Protein AF-A0A6J7GI02-F1 (afdb_monomer_lite)

Foldseek 3Di:
DDDDDDDDDDDPDDPPPDQPPQDWFAKAAECDDQRHPDIDGHHGSDDDDQKDWDQGPPDGTWIWGFDADPPPRHGDADPVRHGYIYTDPPDPPDDDDDDDPPDDD

pLDDT: mean 72.15, std 20.33, range [39.62, 94.56]

Secondary structure (DSSP, 8-state):
----------PPP----PPP-S--PPEEEE-SSTTTT-EEEPPTTPPPPSEEEEEETTTEEEEEEE-B-TTT-PBPB-TTSPEEEEE----TT------------

Radius of gyration: 21.84 Å; chains: 1; bounding box: 57×47×70 Å

Sequence (105 aa):
MRRVRTRRRSGPARSTVALPSAGAGAAARAWCGPGHGQEWTSPPGEVPADVVELATAADGNWSYRLVLHPVTQRPARDHHGRLVYLPVVRLPGSAVHRVPTTGVQ

Organism: NCBI:txid449393

Structure (mmCIF, N/CA/C/O backbone):
data_AF-A0A6J7GI02-F1
#
_entry.id   AF-A0A6J7GI02-F1
#
loop_
_atom_site.group_PDB
_atom_site.id
_atom_site.type_symbol
_atom_site.label_atom_id
_atom_site.label_alt_id
_atom_site.label_comp_id
_atom_site.label_asym_id
_atom_site.label_entity_id
_atom_site.label_seq_id
_atom_site.pdbx_PDB_ins_code
_atom_site.Cartn_x
_atom_site.Cartn_y
_atom_site.Cartn_z
_atom_site.occupancy
_atom_site.B_iso_or_equiv
_atom_site.auth_seq_id
_atom_site.auth_comp_id
_atom_site.auth_asym_id
_atom_site.auth_atom_id
_atom_site.pdbx_PDB_model_num
ATOM 1 N N . MET A 1 1 ? -28.470 35.830 52.524 1.00 42.72 1 MET A N 1
ATOM 2 C CA . MET A 1 1 ? -27.600 36.566 51.578 1.00 42.72 1 MET A CA 1
ATOM 3 C C . MET A 1 1 ? -26.345 35.735 51.309 1.00 42.72 1 MET A C 1
ATOM 5 O O . MET A 1 1 ? -25.503 35.630 52.190 1.00 42.72 1 MET A O 1
ATOM 9 N N . ARG A 1 2 ? -26.248 35.048 50.160 1.00 44.19 2 ARG A N 1
ATOM 10 C CA . ARG A 1 2 ? -25.123 34.149 49.822 1.00 44.19 2 ARG A CA 1
ATOM 11 C C . ARG A 1 2 ? -24.359 34.712 48.619 1.00 44.19 2 ARG A C 1
ATOM 13 O O . ARG A 1 2 ? -24.958 34.979 47.585 1.00 44.19 2 ARG A O 1
ATOM 20 N N . ARG A 1 3 ? -23.049 34.926 48.783 1.00 46.25 3 ARG A N 1
ATOM 21 C CA . ARG A 1 3 ? -22.135 35.464 47.762 1.00 46.25 3 ARG A CA 1
ATOM 22 C C . ARG A 1 3 ? -21.791 34.369 46.746 1.00 46.25 3 ARG A C 1
ATOM 24 O O . ARG A 1 3 ? -21.190 33.365 47.115 1.00 46.25 3 ARG A O 1
ATOM 31 N N . VAL A 1 4 ? -22.146 34.578 45.480 1.00 45.41 4 VAL A N 1
ATOM 32 C CA . VAL A 1 4 ? -21.759 33.715 44.353 1.00 45.41 4 VAL A CA 1
ATOM 33 C C . VAL A 1 4 ? -20.359 34.122 43.895 1.00 45.41 4 VAL A C 1
ATOM 35 O O . VAL A 1 4 ? -20.156 35.231 43.409 1.00 45.41 4 VAL A O 1
ATOM 38 N N . ARG A 1 5 ? -19.374 33.238 44.091 1.00 50.41 5 ARG A N 1
ATOM 39 C CA . ARG A 1 5 ? -18.022 33.380 43.532 1.00 50.41 5 ARG A CA 1
ATOM 40 C C . ARG A 1 5 ? -17.963 32.669 42.182 1.00 50.41 5 ARG A C 1
ATOM 42 O O . ARG A 1 5 ? -18.189 31.468 42.091 1.00 50.41 5 ARG A O 1
ATOM 49 N N . THR A 1 6 ? -17.627 33.431 41.153 1.00 48.12 6 THR A N 1
ATOM 50 C CA . THR A 1 6 ? -17.259 32.985 39.810 1.00 48.12 6 THR A CA 1
ATOM 51 C C . THR A 1 6 ? -16.018 32.085 39.848 1.00 48.12 6 THR A C 1
ATOM 53 O O . THR A 1 6 ? -14.995 32.443 40.432 1.00 48.12 6 THR A O 1
ATOM 56 N N . ARG A 1 7 ? -16.068 30.928 39.174 1.00 48.84 7 ARG A N 1
ATOM 57 C CA . ARG A 1 7 ? -14.869 30.178 38.772 1.00 48.84 7 ARG A CA 1
ATOM 58 C C . ARG A 1 7 ? -14.869 29.962 37.262 1.00 48.84 7 ARG A C 1
ATOM 60 O O . ARG A 1 7 ? -15.820 29.460 36.677 1.00 48.84 7 ARG A O 1
ATOM 67 N N . ARG A 1 8 ? -13.768 30.417 36.666 1.00 46.09 8 ARG A N 1
ATOM 68 C CA . ARG A 1 8 ? -13.363 30.290 35.266 1.00 46.09 8 ARG A CA 1
ATOM 69 C C . ARG A 1 8 ? -13.061 28.836 34.885 1.00 46.09 8 ARG A C 1
ATOM 71 O O . ARG A 1 8 ? -12.501 28.113 35.698 1.00 46.09 8 ARG A O 1
ATOM 78 N N . ARG A 1 9 ? -13.259 28.570 33.585 1.00 43.91 9 ARG A N 1
ATOM 79 C CA . ARG A 1 9 ? -12.545 27.636 32.686 1.00 43.91 9 ARG A CA 1
ATOM 80 C C . ARG A 1 9 ? -12.473 26.164 33.098 1.00 43.91 9 ARG A C 1
ATOM 82 O O . ARG A 1 9 ? -11.814 25.820 34.067 1.00 43.91 9 ARG A O 1
ATOM 89 N N . SER A 1 10 ? -12.935 25.302 32.198 1.00 44.66 10 SER A N 1
ATOM 90 C CA . SER A 1 10 ? -12.088 24.321 31.497 1.00 44.66 10 SER A CA 1
ATOM 91 C C . SER A 1 10 ? -12.909 23.715 30.360 1.00 44.66 10 SER A C 1
ATOM 93 O O . SER A 1 10 ? -14.003 23.213 30.594 1.00 44.66 10 SER A O 1
ATOM 95 N N . GLY A 1 11 ? -12.429 23.856 29.121 1.00 41.16 11 GLY A N 1
ATOM 96 C CA . GLY A 1 11 ? -13.065 23.243 27.953 1.00 41.16 11 GLY A CA 1
ATOM 97 C C . GLY A 1 11 ? -13.036 21.714 28.050 1.00 41.16 11 GLY A C 1
ATOM 98 O O . GLY A 1 11 ? -12.189 21.175 28.769 1.00 41.16 11 GLY A O 1
ATOM 99 N N . PRO A 1 12 ? -13.946 21.005 27.361 1.00 45.62 12 PRO A N 1
ATOM 100 C CA . PRO A 1 12 ? -13.934 19.553 27.359 1.00 45.62 12 PRO A CA 1
ATOM 101 C C . PRO A 1 12 ? -12.605 19.053 26.790 1.00 45.62 12 PRO A C 1
ATOM 103 O O . PRO A 1 12 ? -12.107 19.544 25.774 1.00 45.62 12 PRO A O 1
ATOM 106 N N . ALA A 1 13 ? -12.022 18.117 27.534 1.00 41.59 13 ALA A N 1
ATOM 107 C CA . ALA A 1 13 ? -10.707 17.553 27.333 1.00 41.59 13 ALA A CA 1
ATOM 108 C C . ALA A 1 13 ? -10.495 17.135 25.876 1.00 41.59 13 ALA A C 1
ATOM 110 O O . ALA A 1 13 ? -11.274 16.375 25.298 1.00 41.59 13 ALA A O 1
ATOM 111 N N . ARG A 1 14 ? -9.390 17.622 25.309 1.00 40.91 14 ARG A N 1
ATOM 112 C CA . ARG A 1 14 ? -8.756 17.054 24.124 1.00 40.91 14 ARG A CA 1
ATOM 113 C C . ARG A 1 14 ? -8.661 15.550 24.388 1.00 40.91 14 ARG A C 1
ATOM 115 O O . ARG A 1 14 ? -7.934 15.143 25.290 1.00 40.91 14 ARG A O 1
ATOM 122 N N . SER A 1 15 ? -9.458 14.750 23.680 1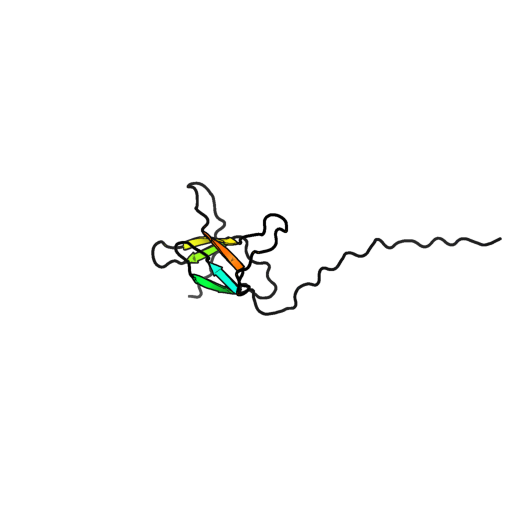.00 39.62 15 SER A N 1
ATOM 123 C CA . SER A 1 15 ? -9.297 13.299 23.681 1.00 39.62 15 SER A CA 1
ATOM 124 C C . SER A 1 15 ? -7.900 13.034 23.147 1.00 39.62 15 SER A C 1
ATOM 126 O O . SER A 1 15 ? -7.654 13.118 21.945 1.00 39.62 15 SER A O 1
ATOM 128 N N . THR A 1 16 ? -6.964 12.824 24.066 1.00 42.03 16 THR A N 1
ATOM 129 C CA . THR A 1 16 ? -5.644 12.299 23.770 1.00 42.03 16 THR A CA 1
ATOM 130 C C . THR A 1 16 ? -5.883 10.912 23.204 1.00 42.03 16 THR A C 1
ATOM 132 O O . THR A 1 16 ? -6.060 9.948 23.944 1.00 42.03 16 THR A O 1
ATOM 135 N N . VAL A 1 17 ? -5.974 10.825 21.877 1.00 43.56 17 VAL A N 1
ATOM 136 C CA . VAL A 1 17 ? -5.793 9.564 21.168 1.00 43.56 17 VAL A CA 1
ATOM 137 C C . VAL A 1 17 ? -4.438 9.056 21.635 1.00 43.56 17 VAL A C 1
ATOM 139 O O . VAL A 1 17 ? -3.423 9.718 21.418 1.00 43.56 17 VAL A O 1
ATOM 142 N N . ALA A 1 18 ? -4.455 7.953 22.380 1.00 40.41 18 ALA A N 1
ATOM 143 C CA . ALA A 1 18 ? -3.257 7.287 22.846 1.00 40.41 18 ALA A CA 1
ATOM 144 C C . ALA A 1 18 ? -2.319 7.100 21.648 1.00 40.41 18 ALA A C 1
ATOM 146 O O . ALA A 1 18 ? -2.678 6.450 20.665 1.00 40.41 18 ALA A O 1
ATOM 147 N N . LEU A 1 19 ? -1.146 7.730 21.714 1.00 41.00 19 LEU A N 1
ATOM 148 C CA . LEU A 1 19 ? -0.051 7.450 20.796 1.00 41.00 19 LEU A CA 1
ATOM 149 C C . LEU A 1 19 ? 0.259 5.953 20.948 1.00 41.00 19 LEU A C 1
ATOM 151 O O . LEU A 1 19 ? 0.466 5.519 22.086 1.00 41.00 19 LEU A O 1
ATOM 155 N N . PRO A 1 20 ? 0.242 5.140 19.875 1.00 47.16 20 PRO A N 1
ATOM 156 C CA . PRO A 1 20 ? 0.685 3.763 19.999 1.00 47.16 20 PRO A CA 1
ATOM 157 C C . PRO A 1 20 ? 2.139 3.783 20.479 1.00 47.16 20 PRO A C 1
ATOM 159 O O . PRO A 1 20 ? 2.959 4.530 19.944 1.00 47.16 20 PRO A O 1
ATOM 162 N N . SER A 1 21 ? 2.401 3.017 21.542 1.00 44.91 21 SER A N 1
ATOM 163 C CA . SER A 1 21 ? 3.701 2.827 22.182 1.00 44.91 21 SER A CA 1
ATOM 164 C C . SER A 1 21 ? 4.848 2.813 21.181 1.00 44.91 21 SER A C 1
ATOM 166 O O . SER A 1 21 ? 4.719 2.218 20.112 1.00 44.91 21 SER A O 1
ATOM 168 N N . ALA A 1 22 ? 5.988 3.388 21.578 1.00 50.91 22 ALA A N 1
ATOM 169 C CA . ALA A 1 22 ? 7.285 3.122 20.966 1.00 50.91 22 ALA A CA 1
ATOM 170 C C . ALA A 1 22 ? 7.460 1.598 20.842 1.00 50.91 22 ALA A C 1
ATOM 172 O O . ALA A 1 22 ? 7.701 0.899 21.822 1.00 50.91 22 ALA A O 1
ATOM 173 N N . GLY A 1 23 ? 7.184 1.071 19.659 1.00 49.84 23 GLY A N 1
ATOM 174 C CA . GLY A 1 23 ? 6.818 -0.321 19.458 1.00 49.84 23 GLY A CA 1
ATOM 175 C C . GLY A 1 23 ? 7.048 -0.666 18.002 1.00 49.84 23 GLY A C 1
ATOM 176 O O . GLY A 1 23 ? 6.993 0.220 17.150 1.00 49.84 23 GLY A O 1
ATOM 177 N N . ALA A 1 24 ? 7.406 -1.927 17.766 1.00 61.12 24 ALA A N 1
ATOM 178 C CA . ALA A 1 24 ? 7.879 -2.459 16.495 1.00 61.12 24 ALA A CA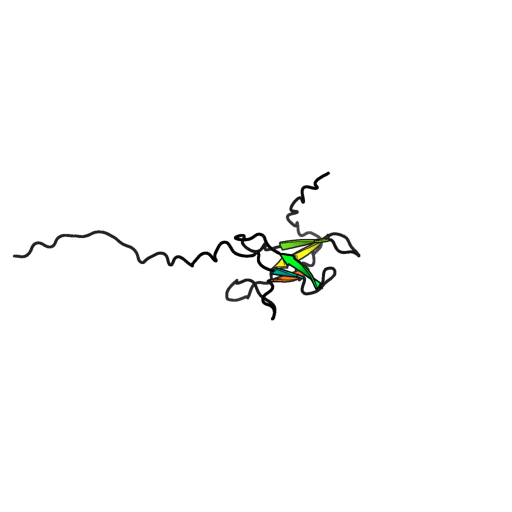 1
ATOM 179 C C . ALA A 1 24 ? 7.218 -1.794 15.275 1.00 61.12 24 ALA A C 1
ATOM 181 O O . ALA A 1 24 ? 5.999 -1.622 15.230 1.00 61.12 24 ALA A O 1
ATOM 182 N N . GLY A 1 25 ? 8.052 -1.416 14.307 1.00 74.25 25 GLY A N 1
ATOM 183 C CA . GLY A 1 25 ? 7.626 -0.806 13.056 1.00 74.25 25 GLY A CA 1
ATOM 184 C C . GLY A 1 25 ? 6.467 -1.541 12.382 1.00 74.25 25 GLY A C 1
ATOM 185 O O . GLY A 1 25 ? 6.313 -2.755 12.536 1.00 74.25 25 GLY A O 1
ATOM 186 N N . ALA A 1 26 ? 5.633 -0.821 11.633 1.00 82.69 26 ALA A N 1
ATOM 187 C CA . ALA A 1 26 ? 4.496 -1.440 10.969 1.00 82.69 26 ALA A CA 1
ATOM 188 C C . ALA A 1 26 ? 4.980 -2.244 9.757 1.00 82.69 26 ALA A C 1
ATOM 190 O O . ALA A 1 26 ? 5.582 -1.691 8.836 1.00 82.69 26 ALA A O 1
ATOM 191 N N . ALA A 1 27 ? 4.697 -3.546 9.748 1.00 91.56 27 ALA A N 1
ATOM 192 C CA . ALA A 1 27 ? 4.931 -4.378 8.578 1.00 91.56 27 ALA A CA 1
ATOM 193 C C . ALA A 1 27 ? 4.026 -3.924 7.424 1.00 91.56 27 ALA A C 1
ATOM 195 O O . ALA A 1 27 ? 2.842 -3.637 7.620 1.00 91.56 27 ALA A O 1
ATOM 196 N N . ALA A 1 28 ? 4.582 -3.879 6.223 1.00 92.56 28 ALA A N 1
ATOM 197 C CA . ALA A 1 28 ? 3.937 -3.435 5.001 1.00 92.56 28 ALA A CA 1
ATOM 198 C C . ALA A 1 28 ? 4.257 -4.394 3.854 1.00 92.56 28 ALA A C 1
ATOM 200 O O . ALA A 1 28 ? 5.281 -5.079 3.873 1.00 92.56 28 ALA A O 1
ATOM 201 N N . ARG A 1 29 ? 3.364 -4.456 2.864 1.00 93.50 29 ARG A N 1
ATOM 202 C CA . ARG A 1 29 ? 3.516 -5.319 1.694 1.00 93.50 29 ARG A CA 1
ATOM 203 C C . ARG A 1 29 ? 2.925 -4.686 0.438 1.00 93.50 29 ARG A C 1
ATOM 205 O O . ARG A 1 29 ? 1.825 -4.127 0.461 1.00 93.50 29 ARG A O 1
ATOM 212 N N . ALA A 1 30 ? 3.615 -4.873 -0.683 1.00 93.31 30 ALA A N 1
ATOM 213 C CA . ALA A 1 30 ? 3.067 -4.626 -2.010 1.00 93.31 30 ALA A CA 1
ATOM 214 C C . ALA A 1 30 ? 2.070 -5.731 -2.385 1.00 93.31 30 ALA A C 1
ATOM 216 O O . ALA A 1 30 ? 2.413 -6.913 -2.511 1.00 93.31 30 ALA A O 1
ATOM 217 N N . TRP A 1 31 ? 0.808 -5.341 -2.541 1.00 90.81 31 TRP A N 1
ATOM 218 C CA . TRP A 1 31 ? -0.300 -6.279 -2.695 1.00 90.81 31 TRP A CA 1
ATOM 219 C C . TRP A 1 31 ? -0.451 -6.835 -4.108 1.00 90.81 31 TRP A C 1
ATOM 221 O O . TRP A 1 31 ? -0.909 -7.960 -4.271 1.00 90.81 31 TRP A O 1
ATOM 231 N N . CYS A 1 32 ? -0.044 -6.102 -5.140 1.00 89.75 32 CYS A N 1
ATOM 232 C CA . CYS A 1 32 ? -0.064 -6.540 -6.540 1.00 89.75 32 CYS A CA 1
ATOM 233 C C . CYS A 1 32 ? 0.983 -5.768 -7.358 1.00 89.75 32 CYS A C 1
ATOM 235 O O . CYS A 1 32 ? 1.676 -4.925 -6.803 1.00 89.75 32 CYS A O 1
ATOM 237 N N . GLY A 1 33 ? 1.105 -6.044 -8.660 1.00 88.69 33 GLY A N 1
ATOM 238 C CA . GLY A 1 33 ? 2.036 -5.344 -9.554 1.00 88.69 33 GLY A CA 1
ATOM 239 C C . GLY A 1 33 ? 3.476 -5.887 -9.536 1.00 88.69 33 GLY A C 1
ATOM 240 O O . GLY A 1 33 ? 3.721 -6.957 -8.983 1.00 88.69 33 GLY A O 1
ATOM 241 N N . PRO A 1 34 ? 4.437 -5.170 -10.147 1.00 87.06 34 PRO A N 1
ATOM 242 C CA . PRO A 1 34 ? 5.809 -5.663 -10.366 1.00 87.06 34 PRO A CA 1
ATOM 243 C C . PRO A 1 34 ? 6.638 -5.943 -9.102 1.00 87.06 34 PRO A C 1
ATOM 245 O O . PRO A 1 34 ? 7.601 -6.698 -9.146 1.00 87.06 34 PRO A O 1
ATOM 248 N N . GLY A 1 35 ? 6.265 -5.348 -7.972 1.00 86.75 35 GLY A N 1
ATOM 249 C CA . GLY A 1 35 ? 6.850 -5.578 -6.649 1.00 86.75 35 GLY A CA 1
ATOM 250 C C . GLY A 1 35 ? 5.976 -6.471 -5.769 1.00 86.75 35 GLY A C 1
ATOM 251 O O . GLY A 1 35 ? 6.159 -6.486 -4.556 1.00 86.75 35 GLY A O 1
ATOM 252 N N . HIS A 1 36 ? 4.980 -7.165 -6.335 1.00 89.62 36 HIS A N 1
ATOM 253 C CA . HIS A 1 36 ? 4.060 -8.009 -5.576 1.00 89.62 36 HIS A CA 1
ATOM 254 C C . HIS A 1 36 ? 4.810 -8.970 -4.650 1.00 89.62 36 HIS A C 1
ATOM 256 O O . HIS A 1 36 ? 5.734 -9.663 -5.065 1.00 89.62 36 HIS A O 1
ATOM 262 N N . GLY A 1 37 ? 4.366 -9.049 -3.395 1.00 87.50 37 GLY A N 1
ATOM 263 C CA . GLY A 1 37 ? 4.986 -9.941 -2.418 1.00 87.50 37 GLY A CA 1
ATOM 264 C C . GLY A 1 37 ? 6.161 -9.329 -1.670 1.00 87.50 37 GLY A C 1
ATOM 265 O O . GLY A 1 37 ? 6.515 -9.858 -0.626 1.00 87.50 37 GLY A O 1
ATOM 266 N N . GLN A 1 38 ? 6.712 -8.206 -2.130 1.00 90.44 38 GLN A N 1
ATOM 267 C CA . GLN A 1 38 ? 7.772 -7.518 -1.411 1.00 90.44 38 GLN A CA 1
ATOM 268 C C . GLN A 1 38 ? 7.232 -6.918 -0.110 1.00 90.44 38 GLN A C 1
ATOM 270 O O . GLN A 1 38 ? 6.186 -6.261 -0.098 1.00 90.44 38 GLN A O 1
ATOM 275 N N . GLU A 1 39 ? 7.954 -7.165 0.979 1.00 92.56 39 GLU A N 1
ATOM 276 C CA . GLU A 1 39 ? 7.617 -6.740 2.335 1.00 92.56 39 GLU A CA 1
ATOM 277 C C . GLU A 1 39 ? 8.679 -5.775 2.865 1.00 92.56 39 GLU A C 1
ATOM 279 O O . GLU A 1 39 ? 9.860 -5.880 2.530 1.00 92.56 39 GLU A O 1
ATOM 284 N N . TRP A 1 40 ? 8.261 -4.829 3.698 1.00 91.31 40 TRP A N 1
ATOM 285 C CA . TRP A 1 40 ? 9.156 -3.921 4.412 1.00 91.31 40 TRP A CA 1
ATOM 286 C C . TRP A 1 40 ? 8.533 -3.506 5.741 1.00 91.31 40 TRP A C 1
ATOM 288 O O . TRP A 1 40 ? 7.349 -3.730 5.994 1.00 91.31 40 TRP A O 1
ATOM 298 N N . THR A 1 41 ? 9.334 -2.882 6.596 1.00 88.94 41 THR A N 1
ATOM 299 C CA . THR A 1 41 ? 8.903 -2.428 7.918 1.00 88.94 41 THR A CA 1
ATOM 300 C C . THR A 1 41 ? 9.066 -0.918 7.993 1.00 88.94 41 THR A C 1
ATOM 302 O O . THR A 1 41 ? 10.154 -0.406 7.731 1.00 88.94 41 THR A O 1
ATOM 305 N N . SER A 1 42 ? 7.996 -0.195 8.331 1.00 80.25 42 SER A N 1
ATOM 306 C CA . SER A 1 42 ? 8.091 1.244 8.588 1.00 80.25 42 SER A CA 1
ATOM 307 C C . SER A 1 42 ? 8.902 1.501 9.861 1.00 80.25 42 SER A C 1
ATOM 309 O O . SER A 1 42 ? 8.870 0.669 10.769 1.00 80.25 42 SER A O 1
ATOM 311 N N . PRO A 1 43 ? 9.588 2.642 9.999 1.00 78.06 43 PRO A N 1
ATOM 312 C CA . PRO A 1 43 ? 10.264 2.975 11.245 1.00 78.06 43 PRO A CA 1
ATOM 313 C C . PRO A 1 43 ? 9.283 2.995 12.433 1.00 78.06 43 PRO A C 1
ATOM 315 O O . PRO A 1 43 ? 8.107 3.349 12.269 1.00 78.06 43 PRO A O 1
ATOM 318 N N . PRO A 1 44 ? 9.723 2.581 13.634 1.00 77.31 44 PRO A N 1
ATOM 319 C CA . PRO A 1 44 ? 8.876 2.597 14.820 1.00 77.31 44 PRO A CA 1
ATOM 320 C C . PRO A 1 44 ? 8.473 4.033 15.171 1.00 77.31 44 PRO A C 1
ATOM 322 O O . PRO A 1 44 ? 9.304 4.938 15.184 1.00 77.31 44 PRO A O 1
ATOM 325 N N . GLY A 1 45 ? 7.193 4.240 15.483 1.00 72.81 45 GLY A N 1
ATOM 326 C CA . GLY A 1 45 ? 6.655 5.558 15.842 1.00 72.81 45 GLY A CA 1
ATOM 327 C C . GLY A 1 45 ? 6.420 6.512 14.665 1.00 72.81 45 GLY A C 1
ATOM 328 O O . GLY A 1 45 ? 5.943 7.624 14.889 1.00 72.81 45 GLY A O 1
ATOM 329 N N . GLU A 1 46 ? 6.699 6.093 13.429 1.00 77.38 46 GLU A N 1
ATOM 330 C CA . GLU A 1 46 ? 6.428 6.894 12.236 1.00 77.38 46 GLU A CA 1
ATOM 331 C C . GLU A 1 46 ? 5.043 6.587 11.651 1.00 77.38 46 GLU A C 1
ATOM 333 O O . GLU A 1 46 ? 4.562 5.449 11.671 1.00 77.38 46 GLU A O 1
ATOM 338 N N . VAL A 1 47 ? 4.384 7.621 11.122 1.00 80.94 47 VAL A N 1
ATOM 339 C CA . VAL A 1 47 ? 3.156 7.449 10.339 1.00 80.94 47 VAL A CA 1
ATOM 340 C C . VAL A 1 47 ? 3.522 6.735 9.035 1.00 80.94 47 VAL A C 1
ATOM 342 O O . VAL A 1 47 ? 4.485 7.140 8.387 1.00 80.94 47 VAL A O 1
ATOM 345 N N . PRO A 1 48 ? 2.773 5.702 8.610 1.00 85.50 48 PRO A N 1
ATOM 346 C CA . PRO A 1 48 ? 3.043 5.037 7.343 1.00 85.50 48 PRO A CA 1
ATOM 347 C C . PRO A 1 48 ? 3.090 6.019 6.171 1.00 85.50 48 PRO A C 1
ATOM 349 O O . PRO A 1 48 ? 2.177 6.830 6.003 1.00 85.50 48 PRO A O 1
ATOM 352 N N . ALA A 1 49 ? 4.138 5.924 5.352 1.00 87.50 49 ALA A N 1
ATOM 353 C CA . ALA A 1 49 ? 4.298 6.774 4.181 1.00 87.50 49 ALA A CA 1
ATOM 354 C C . ALA A 1 49 ? 3.138 6.567 3.196 1.00 87.50 49 ALA A C 1
ATOM 356 O O . ALA A 1 49 ? 2.781 5.426 2.891 1.00 87.50 49 ALA A O 1
ATOM 357 N N . ASP A 1 50 ? 2.578 7.660 2.670 1.00 90.00 50 ASP A N 1
ATOM 358 C CA . ASP A 1 50 ? 1.496 7.601 1.678 1.00 90.00 50 ASP A CA 1
ATOM 359 C C . ASP A 1 50 ? 1.962 6.902 0.398 1.00 90.00 50 ASP A C 1
ATOM 361 O O . ASP A 1 50 ? 1.226 6.102 -0.167 1.00 90.00 50 ASP A O 1
ATOM 365 N N . VAL A 1 51 ? 3.203 7.152 -0.029 1.00 90.44 51 VAL A N 1
ATOM 366 C CA . VAL A 1 51 ? 3.813 6.543 -1.215 1.00 90.44 51 VAL A CA 1
ATOM 367 C C . VAL A 1 51 ? 5.206 6.024 -0.874 1.00 90.44 51 VAL A C 1
ATOM 369 O O . VAL A 1 51 ? 5.967 6.695 -0.181 1.00 90.44 51 VAL A O 1
ATOM 372 N N . VAL A 1 52 ? 5.548 4.847 -1.393 1.00 90.25 52 VAL A N 1
ATOM 373 C CA . VAL A 1 52 ? 6.891 4.258 -1.331 1.00 90.25 52 VAL A CA 1
ATOM 374 C C . VAL A 1 52 ? 7.378 3.914 -2.733 1.00 90.25 52 VAL A C 1
ATOM 376 O O . VAL A 1 52 ? 6.575 3.610 -3.613 1.00 90.25 52 VAL A O 1
ATOM 379 N N . GLU A 1 53 ? 8.688 3.943 -2.954 1.00 90.44 53 GLU A N 1
ATOM 380 C CA . GLU A 1 53 ? 9.305 3.458 -4.190 1.00 90.44 53 GLU A CA 1
ATOM 381 C C . GLU A 1 53 ? 9.991 2.119 -3.908 1.00 90.44 53 GLU A C 1
ATOM 383 O O . GLU A 1 53 ? 10.834 2.023 -3.019 1.00 90.44 53 GLU A O 1
ATOM 388 N N . LEU A 1 54 ? 9.612 1.080 -4.649 1.00 88.50 54 LEU A N 1
ATOM 389 C CA . LEU A 1 54 ? 10.189 -0.257 -4.547 1.00 88.50 54 LEU A CA 1
ATOM 390 C C . LEU A 1 54 ? 11.037 -0.534 -5.782 1.00 88.50 54 LEU A C 1
ATOM 392 O O . LEU A 1 54 ? 10.557 -0.390 -6.908 1.00 88.50 54 LEU A O 1
ATOM 396 N N . ALA A 1 55 ? 12.283 -0.950 -5.576 1.00 86.56 55 ALA A N 1
ATOM 397 C CA . ALA A 1 55 ? 13.117 -1.472 -6.649 1.00 86.56 55 ALA A CA 1
ATOM 398 C C . ALA A 1 55 ? 12.587 -2.847 -7.077 1.00 86.56 55 ALA A C 1
ATOM 400 O O . ALA A 1 55 ? 12.438 -3.740 -6.244 1.00 86.56 55 ALA A O 1
ATOM 401 N N . THR A 1 56 ? 12.302 -3.009 -8.367 1.00 79.81 56 THR A N 1
ATOM 402 C CA . THR A 1 56 ? 11.800 -4.262 -8.942 1.00 79.81 56 THR A CA 1
ATOM 403 C C . THR A 1 56 ? 12.834 -4.860 -9.886 1.00 79.81 56 THR A C 1
ATOM 405 O O . THR A 1 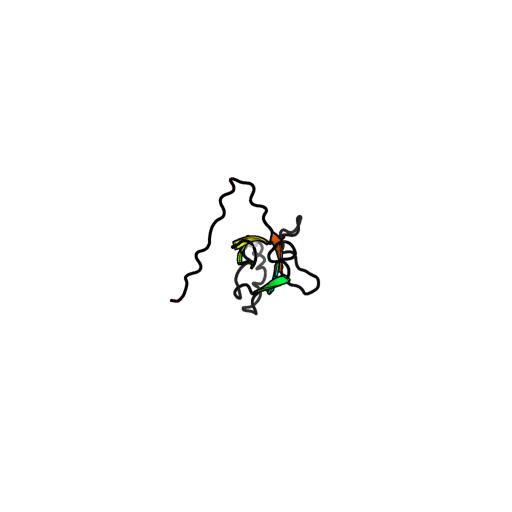56 ? 13.598 -4.133 -10.518 1.00 79.81 56 THR A O 1
ATOM 408 N N . ALA A 1 57 ? 12.861 -6.190 -9.989 1.00 71.56 57 ALA A N 1
ATOM 409 C CA . ALA A 1 57 ? 13.863 -6.899 -10.786 1.00 71.56 57 ALA A CA 1
ATOM 410 C C . ALA A 1 57 ? 13.740 -6.656 -12.303 1.00 71.56 57 ALA A C 1
ATOM 412 O O . ALA A 1 57 ? 14.717 -6.845 -13.020 1.00 71.56 57 ALA A O 1
ATOM 413 N N . ALA A 1 58 ? 12.558 -6.261 -12.788 1.00 67.06 58 ALA A N 1
ATOM 414 C CA . ALA A 1 58 ? 12.257 -6.191 -14.218 1.00 67.06 58 ALA A CA 1
ATOM 415 C C . ALA A 1 58 ? 12.351 -4.774 -14.819 1.00 67.06 58 ALA A C 1
ATOM 417 O O . ALA A 1 58 ? 12.819 -4.634 -15.942 1.00 67.06 58 ALA A O 1
ATOM 418 N N . ASP A 1 59 ? 11.957 -3.722 -14.087 1.00 61.53 59 ASP A N 1
ATOM 419 C CA . ASP A 1 59 ? 11.639 -2.418 -14.706 1.00 61.53 59 ASP A CA 1
ATOM 420 C C . ASP A 1 59 ? 12.047 -1.197 -13.854 1.00 61.53 59 ASP A C 1
ATOM 422 O O . ASP A 1 59 ? 11.485 -0.107 -13.971 1.00 61.53 59 ASP A O 1
ATOM 426 N N . GLY A 1 60 ? 13.032 -1.349 -12.965 1.00 73.88 60 GLY A N 1
ATOM 427 C CA . GLY A 1 60 ? 13.490 -0.257 -12.102 1.00 73.88 60 GLY A CA 1
ATOM 428 C C . GLY A 1 60 ? 12.543 0.022 -10.929 1.00 73.88 60 GLY A C 1
ATOM 429 O O . GLY A 1 60 ? 11.934 -0.898 -10.374 1.00 73.88 60 GLY A O 1
ATOM 430 N N . ASN A 1 61 ? 12.463 1.285 -10.498 1.00 82.62 61 ASN A N 1
ATOM 431 C CA . ASN A 1 61 ? 11.722 1.673 -9.296 1.00 82.62 61 ASN A CA 1
ATOM 432 C C . ASN A 1 61 ? 10.241 1.927 -9.610 1.00 82.62 61 ASN A C 1
ATOM 434 O O . ASN A 1 61 ? 9.906 2.795 -10.415 1.00 82.62 61 ASN A O 1
ATOM 438 N N . TRP A 1 62 ? 9.355 1.220 -8.910 1.00 85.69 62 TRP A N 1
ATOM 439 C CA . TRP A 1 62 ? 7.906 1.382 -8.997 1.00 85.69 62 TRP A CA 1
ATOM 440 C C . TRP A 1 62 ? 7.362 2.063 -7.751 1.00 85.69 62 TRP A C 1
ATOM 442 O O . TRP A 1 62 ? 7.704 1.700 -6.628 1.00 85.69 62 TRP A O 1
ATOM 452 N N . SER A 1 63 ? 6.482 3.042 -7.944 1.00 89.81 63 SER A N 1
ATOM 453 C CA . SER A 1 63 ? 5.821 3.728 -6.837 1.00 89.81 63 SER A CA 1
ATOM 454 C C . SER A 1 63 ? 4.567 2.964 -6.411 1.00 89.81 63 SER A C 1
ATOM 456 O O . SER A 1 63 ? 3.760 2.564 -7.250 1.00 89.81 63 SER A O 1
ATOM 458 N N . TYR A 1 64 ? 4.376 2.808 -5.108 1.00 92.00 64 TYR A N 1
ATOM 459 C CA . TYR A 1 64 ? 3.211 2.177 -4.504 1.00 92.00 64 TYR A CA 1
ATOM 460 C C . TYR A 1 64 ? 2.579 3.105 -3.484 1.00 92.00 64 TYR A C 1
ATOM 462 O O . TYR A 1 64 ? 3.292 3.747 -2.721 1.00 92.00 64 TYR A O 1
ATOM 470 N N . ARG A 1 65 ? 1.250 3.145 -3.435 1.00 94.38 65 ARG A N 1
ATOM 471 C CA . ARG A 1 65 ? 0.486 3.976 -2.508 1.00 94.38 65 ARG A CA 1
ATOM 472 C C . ARG A 1 65 ? -0.175 3.144 -1.427 1.00 94.38 65 ARG A C 1
ATOM 474 O O . ARG A 1 65 ? -0.747 2.093 -1.723 1.00 94.38 65 ARG A O 1
ATOM 481 N N . LEU A 1 66 ? -0.124 3.641 -0.199 1.00 94.31 66 LEU A N 1
ATOM 482 C CA . LEU A 1 66 ? -0.837 3.080 0.932 1.00 94.31 66 LEU A CA 1
ATOM 483 C C . LEU A 1 66 ? -2.340 3.128 0.665 1.00 94.31 66 LEU A C 1
ATOM 485 O O . LEU A 1 66 ? -2.903 4.172 0.332 1.00 94.31 66 LEU A O 1
ATOM 489 N N . VAL A 1 67 ? -3.009 1.996 0.838 1.00 94.12 67 VAL A N 1
ATOM 490 C CA . VAL A 1 67 ? -4.462 1.939 0.727 1.00 94.12 67 VAL A CA 1
ATOM 491 C C . VAL A 1 67 ? -5.073 2.450 2.022 1.00 94.12 67 VAL A C 1
ATOM 493 O O . VAL A 1 67 ? -4.751 1.965 3.107 1.00 94.12 67 VAL A O 1
ATOM 496 N N . LEU A 1 68 ? -5.988 3.408 1.911 1.00 93.81 68 LEU A N 1
ATOM 497 C CA . LEU A 1 68 ? -6.767 3.916 3.033 1.00 93.81 68 LEU A CA 1
ATOM 498 C C . LEU A 1 68 ? -8.212 3.433 2.920 1.00 93.81 68 LEU A C 1
ATOM 500 O O . LEU A 1 68 ? -8.789 3.388 1.834 1.00 93.81 68 LEU A O 1
ATOM 504 N N . HIS A 1 69 ? -8.820 3.094 4.054 1.00 89.62 69 HIS A N 1
ATOM 505 C CA . HIS A 1 69 ? -10.245 2.798 4.105 1.00 89.62 69 HIS A CA 1
ATOM 506 C C . HIS A 1 69 ? -11.049 4.068 3.755 1.00 89.62 69 HIS A C 1
ATOM 508 O O . HIS A 1 69 ? -10.845 5.100 4.401 1.00 89.62 69 HIS A O 1
ATOM 514 N N . PRO A 1 70 ? -11.996 4.022 2.798 1.00 85.44 70 PRO A N 1
ATOM 515 C CA . PRO A 1 70 ? -12.580 5.225 2.194 1.00 85.44 70 PRO A CA 1
ATOM 516 C C . PRO A 1 70 ? -13.301 6.126 3.202 1.00 85.44 70 PRO A C 1
ATOM 518 O O . PRO A 1 70 ? -13.225 7.348 3.111 1.00 85.44 70 PRO A O 1
ATOM 521 N N . VAL A 1 71 ? -13.953 5.535 4.207 1.00 91.44 71 VAL A N 1
ATOM 522 C CA . VAL A 1 71 ? -14.735 6.287 5.204 1.00 91.44 71 VAL A CA 1
ATOM 523 C C . VAL A 1 71 ? -13.886 6.754 6.384 1.00 91.44 71 VAL A C 1
ATOM 525 O O . VAL A 1 71 ? -14.072 7.849 6.898 1.00 91.44 71 VAL A O 1
ATOM 528 N N . THR A 1 72 ? -12.958 5.918 6.849 1.00 92.19 72 THR A N 1
ATOM 529 C CA . THR A 1 72 ? -12.246 6.155 8.119 1.00 92.19 72 THR A CA 1
ATOM 530 C C . THR A 1 72 ? -10.863 6.747 7.905 1.00 92.19 72 THR A C 1
ATOM 532 O O . THR A 1 72 ? -10.227 7.141 8.879 1.00 92.19 72 THR A O 1
ATOM 535 N N . GLN A 1 73 ? -10.387 6.767 6.654 1.00 90.75 73 GLN A N 1
ATOM 536 C CA . GLN A 1 73 ? -9.044 7.190 6.257 1.00 90.75 73 GLN A CA 1
ATOM 537 C C . GLN A 1 73 ? -7.931 6.451 7.018 1.00 90.75 73 GLN A C 1
ATOM 539 O O . GLN A 1 73 ? -6.788 6.895 7.076 1.00 90.75 73 GLN A O 1
ATOM 544 N N . ARG A 1 74 ? -8.257 5.300 7.619 1.00 91.00 74 ARG A N 1
ATOM 545 C CA . ARG A 1 74 ? -7.292 4.461 8.327 1.00 91.00 74 ARG A CA 1
ATOM 546 C C . ARG A 1 74 ? -6.531 3.595 7.326 1.00 91.00 74 ARG A C 1
ATOM 548 O O . ARG A 1 74 ? -7.158 3.115 6.378 1.00 91.00 74 ARG A O 1
ATOM 555 N N . PRO A 1 75 ? -5.233 3.333 7.557 1.00 92.62 75 PRO A N 1
ATOM 556 C CA . PRO A 1 75 ? -4.467 2.409 6.733 1.00 92.62 75 PRO A CA 1
ATOM 557 C C . PRO A 1 75 ? -5.131 1.034 6.658 1.00 92.62 75 PRO A C 1
ATOM 559 O O . PRO A 1 75 ? -5.440 0.427 7.688 1.00 92.62 75 PRO A O 1
ATOM 562 N N . ALA A 1 76 ? -5.355 0.555 5.439 1.00 92.62 76 ALA A N 1
ATOM 563 C CA . ALA A 1 76 ? -5.867 -0.779 5.191 1.00 92.62 76 ALA A CA 1
ATOM 564 C C . ALA A 1 76 ? -4.799 -1.817 5.539 1.00 92.62 76 ALA A C 1
ATOM 566 O O . ALA A 1 76 ? -3.599 -1.608 5.329 1.00 92.62 76 ALA A O 1
ATOM 567 N N . ARG A 1 77 ? -5.258 -2.944 6.082 1.00 92.81 77 ARG A N 1
ATOM 568 C CA . ARG A 1 77 ? -4.408 -4.058 6.490 1.00 92.81 77 ARG A CA 1
ATOM 569 C C . ARG A 1 77 ? -4.899 -5.361 5.876 1.00 92.81 77 ARG A C 1
ATOM 571 O O . ARG A 1 77 ? -6.106 -5.537 5.726 1.00 92.81 77 ARG A O 1
ATOM 578 N N . ASP A 1 78 ? -3.976 -6.254 5.532 1.00 89.88 78 ASP A N 1
ATOM 579 C CA . ASP A 1 78 ? -4.317 -7.612 5.106 1.00 89.88 78 ASP A CA 1
ATOM 580 C C . ASP A 1 78 ? -4.683 -8.502 6.311 1.00 89.88 78 ASP A C 1
ATOM 582 O O . ASP A 1 78 ? -4.651 -8.064 7.463 1.00 89.88 78 ASP A O 1
ATOM 586 N N . HIS A 1 79 ? -5.026 -9.766 6.059 1.00 91.06 79 HIS A N 1
ATOM 587 C CA . HIS A 1 79 ? -5.418 -10.725 7.098 1.00 91.06 79 HIS A CA 1
ATOM 588 C C . HIS A 1 79 ? -4.305 -11.037 8.115 1.00 91.06 79 HIS A C 1
ATOM 590 O O . HIS A 1 79 ? -4.605 -11.448 9.231 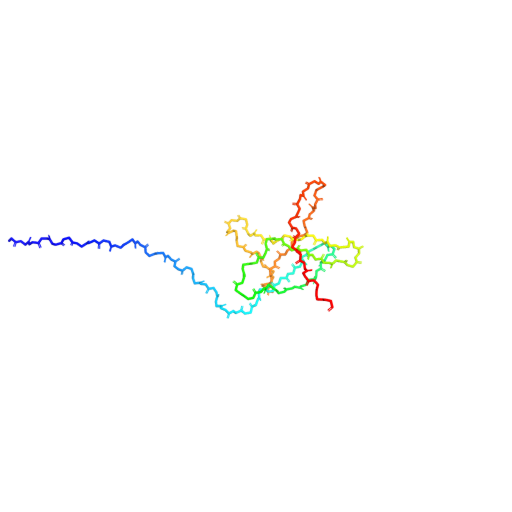1.00 91.06 79 HIS A O 1
ATOM 596 N N . HIS A 1 80 ? -3.038 -10.786 7.777 1.00 88.69 80 HIS A N 1
ATOM 597 C CA . HIS A 1 80 ? -1.903 -10.849 8.703 1.00 88.69 80 HIS A CA 1
ATOM 598 C C . HIS A 1 80 ? -1.616 -9.522 9.420 1.00 88.69 80 HIS A C 1
ATOM 600 O O . HIS A 1 80 ? -0.644 -9.417 10.165 1.00 88.69 80 HIS A O 1
ATOM 606 N N . GLY A 1 81 ? -2.415 -8.483 9.180 1.00 89.69 81 GLY A N 1
ATOM 607 C CA . GLY A 1 81 ? -2.242 -7.176 9.800 1.00 89.69 81 GLY A CA 1
ATOM 608 C C . GLY A 1 81 ? -1.171 -6.286 9.163 1.00 89.69 81 GLY A C 1
ATOM 609 O O . GLY A 1 81 ? -0.868 -5.244 9.750 1.00 89.69 81 GLY A O 1
ATOM 610 N N . ARG A 1 82 ? -0.615 -6.634 7.991 1.00 91.50 82 ARG A N 1
ATOM 611 C CA . ARG A 1 82 ? 0.365 -5.783 7.297 1.00 91.50 82 ARG A CA 1
ATOM 612 C C . ARG A 1 82 ? -0.341 -4.693 6.513 1.00 91.50 82 ARG A C 1
ATOM 614 O O . ARG A 1 82 ? -1.427 -4.898 5.979 1.00 91.50 82 ARG A O 1
ATOM 621 N N . LEU A 1 83 ? 0.294 -3.534 6.425 1.00 93.38 83 LEU A N 1
ATOM 622 C CA . LEU A 1 83 ? -0.175 -2.415 5.622 1.00 93.38 83 LEU A CA 1
ATOM 623 C C . LEU A 1 83 ? -0.156 -2.769 4.135 1.00 93.38 83 LEU A C 1
ATOM 625 O O . LEU A 1 83 ? 0.826 -3.309 3.625 1.00 93.38 83 LEU A O 1
ATOM 629 N N . VAL A 1 84 ? -1.244 -2.437 3.448 1.00 93.69 84 VAL A N 1
ATOM 630 C CA . VAL A 1 84 ? -1.455 -2.791 2.042 1.00 93.69 84 VAL A CA 1
ATOM 631 C C . VAL A 1 84 ? -1.086 -1.614 1.152 1.00 93.69 84 VAL A C 1
ATOM 633 O O . VAL A 1 84 ? -1.643 -0.525 1.291 1.00 93.69 84 VAL A O 1
ATOM 636 N N . TYR A 1 85 ? -0.187 -1.859 0.203 1.00 94.56 85 TYR A N 1
ATOM 637 C CA . TYR A 1 85 ? 0.233 -0.885 -0.796 1.00 94.56 85 TYR A CA 1
ATOM 638 C C . TYR A 1 85 ? -0.117 -1.365 -2.212 1.00 94.56 85 TYR A C 1
ATOM 640 O O . TYR A 1 85 ? 0.119 -2.526 -2.554 1.00 94.56 85 TYR A O 1
ATOM 648 N N . LEU A 1 86 ? -0.669 -0.476 -3.044 1.00 93.81 86 LEU A N 1
ATOM 649 C CA . LEU A 1 86 ? -1.041 -0.751 -4.440 1.00 93.81 86 LEU A CA 1
ATOM 650 C C . LEU A 1 86 ? -0.165 0.040 -5.416 1.00 93.81 86 LEU A C 1
ATOM 652 O O . LEU A 1 86 ? 0.221 1.164 -5.094 1.00 93.81 86 LEU A O 1
ATOM 656 N N . PRO A 1 87 ? 0.148 -0.509 -6.602 1.00 91.44 87 PRO A N 1
ATOM 657 C CA . PRO A 1 87 ? 0.970 0.183 -7.581 1.00 91.44 87 PRO A CA 1
ATOM 658 C C . PRO A 1 87 ? 0.278 1.471 -8.029 1.00 91.44 87 PRO A C 1
ATOM 660 O O . PRO A 1 87 ? -0.899 1.478 -8.394 1.00 91.44 87 PRO A O 1
ATOM 663 N N . VAL A 1 88 ? 1.028 2.568 -8.021 1.00 89.69 88 VAL A N 1
ATOM 664 C CA . VAL A 1 88 ? 0.590 3.821 -8.626 1.00 89.69 88 VAL A CA 1
ATOM 665 C C . VAL A 1 88 ? 0.924 3.729 -10.098 1.00 89.69 88 VAL A C 1
ATOM 667 O O . VAL A 1 88 ? 2.090 3.802 -10.489 1.00 89.69 88 VAL A O 1
ATOM 670 N N . VAL A 1 89 ? -0.105 3.587 -10.928 1.00 77.50 89 VAL A N 1
ATOM 671 C CA . VAL A 1 89 ? 0.064 3.793 -12.362 1.00 77.50 89 VAL A CA 1
ATOM 672 C C . VAL A 1 89 ? 0.423 5.263 -12.534 1.00 77.50 89 VAL A C 1
ATOM 674 O O . VAL A 1 89 ? -0.420 6.142 -12.343 1.00 77.50 89 VAL A O 1
ATOM 677 N N . ARG A 1 90 ? 1.692 5.557 -12.841 1.00 60.00 90 ARG A N 1
ATOM 678 C CA . ARG A 1 90 ? 2.046 6.900 -13.288 1.00 60.00 90 ARG A CA 1
ATOM 679 C C . ARG A 1 90 ? 1.384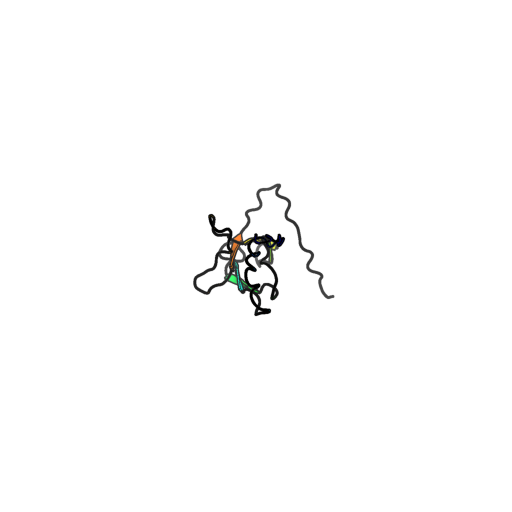 7.094 -14.638 1.00 60.00 90 ARG A C 1
ATOM 681 O O . ARG A 1 90 ? 1.844 6.565 -15.645 1.00 60.00 90 ARG A O 1
ATOM 688 N N . LEU A 1 91 ? 0.304 7.863 -14.654 1.00 51.91 91 LEU A N 1
ATOM 689 C CA . LEU A 1 91 ? -0.110 8.503 -15.888 1.00 51.91 91 LEU A CA 1
ATOM 690 C C . LEU A 1 91 ? 1.068 9.381 -16.344 1.00 51.91 91 LEU A C 1
ATOM 692 O O . LEU A 1 91 ? 1.684 10.046 -15.496 1.00 51.91 91 LEU A O 1
ATOM 696 N N . PRO A 1 92 ? 1.440 9.365 -17.634 1.00 42.78 92 PRO A N 1
ATOM 697 C CA . PRO A 1 92 ? 2.497 10.236 -18.127 1.00 42.78 92 PRO A CA 1
ATOM 698 C C . PRO A 1 92 ? 2.155 11.689 -17.755 1.00 42.78 92 PRO A C 1
ATOM 700 O O . PRO A 1 92 ? 1.121 12.207 -18.165 1.00 42.78 92 PRO A O 1
ATOM 703 N N . GLY A 1 93 ? 2.994 12.315 -16.916 1.00 49.59 93 GLY A N 1
ATOM 704 C CA . GLY A 1 93 ? 2.826 13.701 -16.453 1.00 49.59 93 GLY A CA 1
ATOM 705 C C . GLY A 1 93 ? 2.644 13.919 -14.941 1.00 49.59 93 GLY A C 1
ATOM 706 O O . GLY A 1 93 ? 2.746 15.059 -14.497 1.00 49.59 93 GLY A O 1
ATOM 707 N N . SER A 1 94 ? 2.434 12.883 -14.117 1.00 47.00 94 SER A N 1
ATOM 708 C CA . SER A 1 94 ? 2.360 13.067 -12.653 1.00 47.00 94 SER A CA 1
ATOM 709 C C . SER A 1 94 ? 3.746 13.052 -11.999 1.00 47.00 94 SER A C 1
ATOM 711 O O . SER A 1 94 ? 4.416 12.018 -11.928 1.00 47.00 94 SER A O 1
ATOM 713 N N . ALA A 1 95 ? 4.171 14.213 -11.498 1.00 48.19 95 ALA A N 1
ATOM 714 C CA . ALA A 1 95 ? 5.367 14.356 -10.677 1.00 48.19 95 ALA A CA 1
ATOM 715 C C . ALA A 1 95 ? 5.229 13.539 -9.382 1.00 48.19 95 ALA A C 1
ATOM 717 O O . ALA A 1 95 ? 4.277 13.710 -8.623 1.00 48.19 95 ALA A O 1
ATOM 718 N N . VAL A 1 96 ? 6.193 12.654 -9.131 1.00 56.84 96 VAL A N 1
ATOM 719 C CA . VAL A 1 96 ? 6.314 11.920 -7.867 1.00 56.84 96 VAL A CA 1
ATOM 720 C C . VAL A 1 96 ? 7.475 12.506 -7.092 1.00 56.84 96 VAL A C 1
ATOM 722 O O . VAL A 1 96 ? 8.561 12.713 -7.637 1.00 56.84 96 VAL A O 1
ATOM 725 N N . HIS A 1 97 ? 7.221 12.757 -5.816 1.00 44.81 97 HIS A N 1
ATOM 726 C CA . HIS A 1 97 ? 8.220 13.176 -4.855 1.00 44.81 97 HIS A CA 1
ATOM 727 C C . HIS A 1 97 ? 9.205 12.018 -4.635 1.00 44.81 97 HIS A C 1
ATOM 729 O O . HIS A 1 97 ? 8.867 11.033 -3.986 1.00 44.81 97 HIS A O 1
ATOM 735 N N . ARG A 1 98 ? 10.405 12.111 -5.217 1.00 50.09 98 ARG A N 1
ATOM 736 C CA . ARG A 1 98 ? 11.483 11.139 -4.994 1.00 50.09 98 ARG A CA 1
ATOM 737 C C . ARG A 1 98 ? 12.085 11.385 -3.616 1.00 50.09 98 ARG A C 1
ATOM 739 O O . ARG A 1 98 ? 12.483 12.513 -3.322 1.00 50.09 98 ARG A O 1
ATOM 746 N N . VAL A 1 99 ? 12.161 10.355 -2.782 1.00 49.44 99 VAL A N 1
ATOM 747 C CA . VAL A 1 99 ? 12.945 10.412 -1.542 1.00 49.44 99 VAL A CA 1
ATOM 748 C C . VAL A 1 99 ? 14.353 9.916 -1.876 1.00 49.44 99 VAL A C 1
ATOM 750 O O . VAL A 1 99 ? 14.487 8.800 -2.377 1.00 49.44 99 VAL A O 1
ATOM 753 N N . PRO A 1 100 ? 15.412 10.712 -1.658 1.00 45.88 100 PRO A N 1
ATOM 754 C CA . PRO A 1 100 ? 16.769 10.249 -1.897 1.00 45.88 100 PRO A CA 1
ATOM 755 C C . PRO A 1 100 ? 17.138 9.181 -0.861 1.00 45.88 100 PRO A C 1
ATOM 757 O O . PRO A 1 100 ? 17.231 9.461 0.332 1.00 45.88 100 PRO A O 1
ATOM 760 N N . THR A 1 101 ? 17.374 7.951 -1.314 1.00 56.41 101 THR A N 1
ATOM 761 C CA . THR A 1 101 ? 18.123 6.962 -0.536 1.00 56.41 101 THR A CA 1
ATOM 762 C C . THR A 1 101 ? 19.586 7.381 -0.553 1.00 56.41 101 THR A C 1
ATOM 764 O O . THR A 1 101 ? 20.273 7.194 -1.558 1.00 56.41 101 THR A O 1
ATOM 767 N N . THR A 1 102 ? 20.061 7.994 0.532 1.00 60.34 102 THR A N 1
ATOM 768 C CA . THR A 1 102 ? 21.491 8.245 0.733 1.00 60.34 102 THR A CA 1
ATOM 769 C C . THR A 1 102 ? 22.205 6.899 0.776 1.00 60.34 102 THR A C 1
ATOM 771 O O . THR A 1 102 ? 22.116 6.169 1.762 1.00 60.34 102 THR A O 1
ATOM 774 N N . GLY A 1 103 ? 22.865 6.553 -0.328 1.00 50.59 103 GLY A N 1
ATOM 775 C CA . GLY A 1 103 ? 23.774 5.423 -0.398 1.00 50.59 103 GLY A CA 1
ATOM 776 C C . GLY A 1 103 ? 24.950 5.654 0.543 1.00 50.59 103 GLY A C 1
ATOM 777 O O . GLY A 1 103 ? 25.593 6.702 0.501 1.00 50.59 103 GLY A O 1
A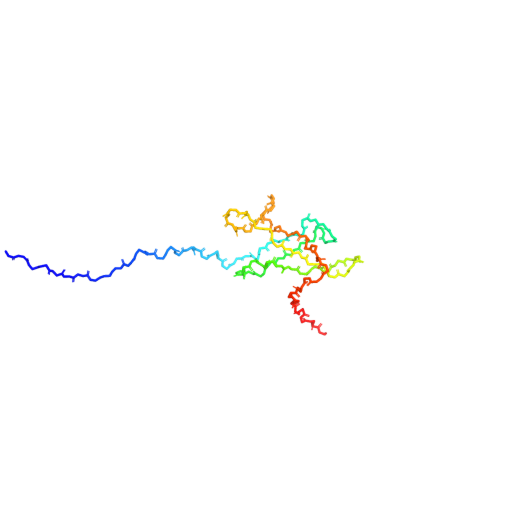TOM 778 N N . VAL A 1 104 ? 25.209 4.670 1.397 1.00 52.47 104 VAL A N 1
ATOM 779 C CA . VAL A 1 104 ? 26.521 4.489 2.015 1.00 52.47 104 VAL A CA 1
ATOM 780 C C . VAL A 1 104 ? 27.438 3.948 0.917 1.00 52.47 104 VAL A C 1
ATOM 782 O O . VAL A 1 104 ? 27.088 2.960 0.269 1.00 52.47 104 VAL A O 1
ATOM 785 N N . GLN A 1 105 ? 28.533 4.672 0.666 1.00 48.19 105 GLN A N 1
ATOM 786 C CA . GLN A 1 105 ? 29.649 4.238 -0.181 1.00 48.19 105 GLN A CA 1
ATOM 787 C C . GLN A 1 105 ? 30.403 3.067 0.445 1.00 48.19 105 GLN A C 1
ATOM 789 O O . GLN A 1 105 ? 30.465 3.017 1.695 1.00 48.19 105 GLN A O 1
#